Protein AF-A0A942W7Z3-F1 (afdb_monomer_lite)

Foldseek 3Di:
DPQPQKWFFADQDPCWGWTAHPVGFIWIANDGPVPSDGGDIDGCVRIDGLVVDPPVVSVVVVVVSVVVVVVVPDD

pLDDT: mean 84.03, std 13.57, range [40.12, 92.88]

Secondary structure (DSSP, 8-state):
----SEEEEEEEETTEEEEE-TT--EEEE---GGG--TT-EEEGGG-EEGGGS-HHHHHHHHHHHHHHHHHHS--

Sequence (75 aa):
MSFNQYATIIAYIDDLAICEDDFGDLWYADIPESCAEPGAAIEIQILHRLNELPDSDQQSILRQIDAQTSQAGGV

Structure (mmCIF, N/CA/C/O backbone):
data_AF-A0A942W7Z3-F1
#
_entry.id   AF-A0A942W7Z3-F1
#
loop_
_atom_site.group_PDB
_atom_site.id
_atom_site.type_symbol
_atom_site.label_atom_id
_atom_site.label_alt_id
_atom_site.label_comp_id
_atom_site.label_asym_id
_atom_site.label_entity_id
_atom_site.label_se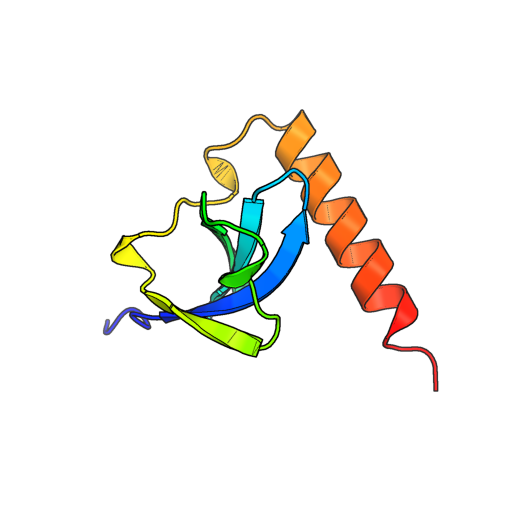q_id
_atom_site.pdbx_PDB_ins_code
_atom_site.Cartn_x
_atom_site.Cartn_y
_atom_site.Cartn_z
_atom_site.occupancy
_atom_site.B_iso_or_equiv
_atom_site.auth_seq_id
_atom_site.auth_comp_id
_atom_site.auth_asym_id
_atom_site.auth_atom_id
_atom_site.pdbx_PDB_model_num
ATOM 1 N N . MET A 1 1 ? 12.191 16.480 -12.035 1.00 44.41 1 MET A N 1
ATOM 2 C CA . MET A 1 1 ? 12.240 15.175 -11.354 1.00 44.41 1 MET A CA 1
ATOM 3 C C . MET A 1 1 ? 11.204 14.289 -12.013 1.00 44.41 1 MET A C 1
ATOM 5 O O . MET A 1 1 ? 10.050 14.696 -12.052 1.00 44.41 1 MET A O 1
ATOM 9 N N . SER A 1 2 ? 11.606 13.161 -12.596 1.00 48.00 2 SER A N 1
ATOM 10 C CA . SER A 1 2 ? 10.645 12.137 -13.010 1.00 48.00 2 SER A CA 1
ATOM 11 C C . SER A 1 2 ? 10.138 11.492 -11.731 1.00 48.00 2 SER A C 1
ATOM 13 O O . SER A 1 2 ? 10.879 10.751 -11.094 1.00 48.00 2 SER A O 1
ATOM 15 N N . PHE A 1 3 ? 8.938 11.865 -11.296 1.00 55.78 3 PHE A N 1
ATOM 16 C CA . PHE A 1 3 ? 8.239 11.095 -10.278 1.00 55.78 3 PHE A CA 1
ATOM 17 C C . PHE A 1 3 ? 8.096 9.683 -10.839 1.00 55.78 3 PHE A C 1
ATOM 19 O O . PHE A 1 3 ? 7.708 9.537 -12.004 1.00 55.78 3 PHE A O 1
ATOM 26 N N . ASN A 1 4 ? 8.484 8.666 -10.071 1.00 64.06 4 ASN A N 1
ATOM 27 C CA . ASN A 1 4 ? 8.136 7.306 -10.439 1.00 64.06 4 ASN A CA 1
ATOM 28 C C . ASN A 1 4 ? 6.616 7.282 -10.573 1.00 64.06 4 ASN A C 1
ATOM 30 O O . ASN A 1 4 ? 5.882 7.602 -9.645 1.00 64.06 4 ASN A O 1
ATOM 34 N N . GLN A 1 5 ? 6.159 7.039 -11.797 1.00 81.88 5 GLN A N 1
ATOM 35 C CA . GLN A 1 5 ? 4.744 7.119 -12.150 1.00 81.88 5 GLN A CA 1
ATOM 36 C C . GLN A 1 5 ? 3.969 5.893 -11.648 1.00 81.88 5 GLN A C 1
ATOM 38 O O . GLN A 1 5 ? 2.772 5.791 -11.891 1.00 81.88 5 GLN A O 1
ATOM 43 N N . TYR A 1 6 ? 4.655 4.982 -10.956 1.00 88.12 6 TYR A N 1
ATOM 44 C CA . TYR A 1 6 ? 4.117 3.753 -10.410 1.00 88.12 6 TYR A CA 1
ATOM 45 C C . TYR A 1 6 ? 4.527 3.609 -8.944 1.00 88.12 6 TYR A C 1
ATOM 47 O O . TYR A 1 6 ? 5.644 3.974 -8.577 1.00 88.12 6 TYR A O 1
ATOM 55 N N . ALA A 1 7 ? 3.632 3.045 -8.146 1.00 91.31 7 ALA A N 1
ATOM 56 C CA . ALA A 1 7 ? 3.917 2.478 -6.838 1.00 91.31 7 ALA A CA 1
ATOM 57 C C . ALA A 1 7 ? 3.720 0.959 -6.909 1.00 91.31 7 ALA A C 1
ATOM 59 O O . ALA A 1 7 ? 3.078 0.448 -7.829 1.00 91.31 7 ALA A O 1
ATOM 60 N N . THR A 1 8 ? 4.270 0.236 -5.946 1.00 92.38 8 THR A N 1
ATOM 61 C CA . THR A 1 8 ? 4.109 -1.214 -5.839 1.00 92.38 8 THR A CA 1
ATOM 62 C C . THR A 1 8 ? 3.111 -1.522 -4.742 1.00 92.38 8 THR A C 1
ATOM 64 O O . THR A 1 8 ? 3.232 -1.006 -3.635 1.00 92.38 8 THR A O 1
ATOM 67 N N . ILE A 1 9 ? 2.128 -2.367 -5.029 1.00 92.25 9 ILE A N 1
ATOM 68 C CA . ILE A 1 9 ? 1.158 -2.814 -4.029 1.00 92.25 9 ILE A CA 1
ATOM 69 C C . ILE A 1 9 ? 1.888 -3.694 -3.015 1.00 92.25 9 ILE A C 1
ATOM 71 O O . ILE A 1 9 ? 2.529 -4.675 -3.388 1.00 92.25 9 ILE A O 1
ATOM 75 N N . ILE A 1 10 ? 1.796 -3.350 -1.735 1.00 92.25 10 ILE A N 1
ATOM 76 C CA . ILE A 1 10 ? 2.442 -4.093 -0.644 1.00 92.25 10 ILE A CA 1
ATOM 77 C C . ILE A 1 10 ? 1.433 -4.848 0.222 1.00 92.25 10 ILE A C 1
ATOM 79 O O . ILE A 1 10 ? 1.782 -5.876 0.797 1.00 92.25 10 ILE A O 1
ATOM 83 N N . ALA A 1 11 ? 0.190 -4.366 0.310 1.00 91.19 11 ALA A N 1
ATOM 84 C CA . ALA A 1 11 ? -0.856 -4.972 1.127 1.00 91.19 11 ALA A CA 1
ATOM 85 C C . ALA A 1 11 ? -2.254 -4.544 0.658 1.00 91.19 11 ALA A C 1
ATOM 87 O O . ALA A 1 11 ? -2.410 -3.516 0.004 1.00 91.19 11 ALA A O 1
ATOM 88 N N . TYR A 1 12 ? -3.274 -5.302 1.053 1.00 91.44 12 TYR A N 1
ATOM 89 C CA . TYR A 1 12 ? -4.681 -4.925 0.918 1.00 91.44 12 TYR A CA 1
ATOM 90 C C . TYR A 1 12 ? -5.313 -4.892 2.310 1.00 91.44 12 TYR A C 1
ATOM 92 O O . TYR A 1 12 ? -5.270 -5.892 3.028 1.00 91.44 12 TYR A O 1
ATOM 100 N N . ILE A 1 13 ? -5.797 -3.726 2.738 1.00 89.88 13 ILE A N 1
ATOM 101 C CA . ILE A 1 13 ? -6.234 -3.454 4.112 1.00 89.88 13 ILE A CA 1
ATOM 102 C C . ILE A 1 13 ? -7.491 -2.584 4.065 1.00 89.88 13 ILE A C 1
ATOM 104 O O . ILE A 1 13 ? -7.481 -1.555 3.402 1.00 89.88 13 ILE A O 1
ATOM 108 N N . ASP A 1 14 ? -8.539 -2.963 4.804 1.00 85.38 14 ASP A N 1
ATOM 109 C CA . ASP A 1 14 ? -9.789 -2.186 4.911 1.00 85.38 14 ASP A CA 1
ATOM 110 C C . ASP A 1 14 ? -10.393 -1.818 3.535 1.00 85.38 14 ASP A C 1
ATOM 112 O O . ASP A 1 14 ? -10.777 -0.679 3.292 1.00 85.38 14 ASP A O 1
ATOM 116 N N . ASP A 1 15 ? -10.437 -2.791 2.615 1.00 87.50 15 ASP A N 1
ATOM 117 C CA . ASP A 1 15 ? -10.869 -2.628 1.213 1.00 87.50 15 ASP A CA 1
ATOM 118 C C . ASP A 1 15 ? -10.004 -1.660 0.368 1.00 87.50 15 ASP A C 1
ATOM 120 O O . ASP A 1 15 ? -10.322 -1.369 -0.788 1.00 87.50 15 ASP A O 1
ATOM 124 N N . LEU A 1 16 ? -8.859 -1.219 0.896 1.00 91.12 16 LEU A N 1
ATOM 125 C CA . LEU A 1 16 ? -7.912 -0.331 0.228 1.00 91.12 16 LEU A CA 1
ATOM 126 C C . LEU A 1 16 ? -6.614 -1.061 -0.124 1.00 91.12 16 LEU A C 1
ATOM 128 O O . LEU A 1 16 ? -5.982 -1.722 0.704 1.00 91.12 16 LEU A O 1
ATOM 132 N N . ALA A 1 17 ? -6.158 -0.882 -1.361 1.00 92.75 17 ALA A N 1
ATOM 133 C CA . ALA A 1 17 ? -4.843 -1.345 -1.783 1.00 92.75 17 ALA A CA 1
ATOM 134 C C . ALA A 1 17 ? -3.780 -0.364 -1.313 1.00 92.75 17 ALA A C 1
ATOM 136 O O . ALA A 1 17 ? -3.747 0.782 -1.758 1.00 92.75 17 ALA A O 1
ATOM 137 N N . ILE A 1 18 ? -2.897 -0.819 -0.435 1.00 92.69 18 ILE A N 1
ATOM 138 C CA . ILE A 1 18 ? -1.778 -0.032 0.059 1.00 92.69 18 ILE A CA 1
ATOM 139 C C . ILE A 1 18 ? -0.570 -0.263 -0.830 1.00 92.69 18 ILE A C 1
ATOM 141 O O . ILE A 1 18 ? -0.174 -1.399 -1.100 1.00 92.69 18 ILE A O 1
ATOM 145 N N . CYS A 1 19 ? 0.022 0.840 -1.262 1.00 92.44 19 CYS A N 1
ATOM 146 C CA . CYS A 1 19 ? 1.114 0.863 -2.210 1.00 92.44 19 CYS A CA 1
ATOM 147 C C . CYS A 1 19 ? 2.282 1.664 -1.636 1.00 92.44 19 CYS A C 1
ATOM 149 O O . CYS A 1 19 ? 2.078 2.677 -0.972 1.00 92.44 19 CYS A O 1
ATOM 151 N N . GLU A 1 20 ? 3.497 1.228 -1.925 1.00 91.81 20 GLU A N 1
ATOM 152 C CA . GLU A 1 20 ? 4.730 1.928 -1.582 1.00 91.81 20 GLU A CA 1
ATOM 153 C C . GLU A 1 20 ? 5.416 2.365 -2.875 1.00 91.81 20 GLU A C 1
ATOM 155 O O . GLU A 1 20 ? 5.533 1.584 -3.826 1.00 91.81 20 GLU A O 1
ATOM 160 N N . ASP A 1 21 ? 5.827 3.626 -2.949 1.00 89.75 21 ASP A N 1
ATOM 161 C CA . ASP A 1 21 ? 6.650 4.097 -4.058 1.00 89.75 21 ASP A CA 1
ATOM 162 C C . ASP A 1 21 ? 8.152 3.947 -3.750 1.00 89.75 21 ASP A C 1
ATOM 164 O O . ASP A 1 21 ? 8.555 3.710 -2.616 1.00 89.75 21 ASP A O 1
ATOM 168 N N . ASP A 1 22 ? 9.010 4.121 -4.756 1.00 85.25 22 ASP A N 1
ATOM 169 C CA . ASP A 1 22 ? 10.474 4.011 -4.608 1.00 85.25 22 ASP A CA 1
ATOM 170 C C . ASP A 1 22 ? 11.097 4.954 -3.558 1.00 85.25 22 ASP A C 1
ATOM 172 O O . ASP A 1 22 ? 12.218 4.714 -3.105 1.00 85.25 22 ASP A O 1
ATOM 176 N N . PHE A 1 23 ? 10.426 6.049 -3.192 1.00 83.88 23 PHE A N 1
ATOM 177 C CA . PHE A 1 23 ? 10.880 6.967 -2.146 1.00 83.88 23 PHE A CA 1
ATOM 178 C C . PHE A 1 23 ? 10.461 6.524 -0.734 1.00 83.88 23 PHE A C 1
ATOM 180 O O . PHE A 1 23 ? 10.943 7.109 0.239 1.00 83.88 23 PHE A O 1
ATOM 187 N N . GLY A 1 24 ? 9.631 5.483 -0.614 1.00 82.94 24 GLY A N 1
ATOM 188 C CA . GLY A 1 24 ? 9.104 4.975 0.651 1.00 82.94 24 GLY A CA 1
ATOM 189 C C . GLY A 1 24 ? 7.899 5.755 1.182 1.00 82.94 24 GLY A C 1
ATOM 190 O O . GLY A 1 24 ? 7.586 5.634 2.368 1.00 82.94 24 GLY A O 1
ATOM 191 N N . ASP A 1 25 ? 7.231 6.574 0.357 1.00 88.75 25 ASP A N 1
ATOM 192 C CA . ASP A 1 25 ? 5.936 7.132 0.733 1.00 88.75 25 ASP A CA 1
ATOM 193 C C . ASP A 1 25 ? 4.844 6.066 0.544 1.00 88.75 25 ASP A C 1
ATOM 195 O O . ASP A 1 25 ? 4.846 5.262 -0.394 1.00 88.75 25 ASP A O 1
ATOM 199 N N . LEU A 1 26 ? 3.880 6.071 1.466 1.00 90.69 26 LEU A N 1
ATOM 200 C CA . LEU A 1 26 ? 2.736 5.170 1.430 1.00 90.69 26 LEU A CA 1
ATOM 201 C C . LEU A 1 26 ? 1.533 5.836 0.769 1.00 90.69 26 LEU A C 1
ATOM 203 O O . LEU A 1 26 ? 1.136 6.967 1.082 1.00 90.69 26 LEU A O 1
ATOM 207 N N . TRP A 1 27 ? 0.909 5.070 -0.107 1.00 92.88 27 TRP A N 1
ATOM 208 C CA . TRP A 1 27 ? -0.229 5.455 -0.918 1.00 92.88 27 TRP A CA 1
ATOM 209 C C . TRP A 1 27 ? -1.340 4.424 -0.767 1.00 92.88 27 TRP A C 1
ATOM 211 O O . TRP A 1 27 ? -1.091 3.278 -0.394 1.00 92.88 27 TRP A O 1
ATOM 221 N N . TYR A 1 28 ? -2.569 4.824 -1.062 1.00 92.88 28 TYR A N 1
ATOM 222 C CA . TYR A 1 28 ? -3.714 3.926 -1.078 1.00 92.88 28 TYR A CA 1
ATOM 223 C C . TYR A 1 28 ? -4.529 4.085 -2.362 1.00 92.88 28 TYR A C 1
ATOM 225 O O . TYR A 1 28 ? -4.572 5.164 -2.958 1.00 92.88 28 TYR A O 1
ATOM 233 N N . ALA A 1 29 ? -5.186 3.008 -2.778 1.00 92.50 29 ALA A N 1
ATOM 234 C CA . ALA A 1 29 ? -6.108 2.989 -3.903 1.00 92.50 29 ALA A CA 1
ATOM 235 C C . ALA A 1 29 ? -7.407 2.284 -3.511 1.00 92.50 29 ALA A C 1
ATOM 237 O O . ALA A 1 29 ? -7.378 1.206 -2.916 1.00 92.50 29 ALA A O 1
ATOM 238 N N . ASP A 1 30 ? -8.534 2.869 -3.902 1.00 91.56 30 ASP A N 1
ATOM 239 C CA . ASP A 1 30 ? -9.847 2.228 -3.824 1.00 91.56 30 ASP A CA 1
ATOM 240 C C . ASP A 1 30 ? -10.020 1.324 -5.052 1.00 91.56 30 ASP A C 1
ATOM 242 O O . ASP A 1 30 ? -10.540 1.724 -6.096 1.00 91.56 30 ASP A O 1
ATOM 246 N N . ILE A 1 31 ? -9.459 0.120 -4.972 1.00 90.06 31 ILE A N 1
ATOM 247 C CA . ILE A 1 31 ? -9.549 -0.897 -6.020 1.00 90.06 31 ILE A CA 1
ATOM 248 C C . ILE A 1 31 ? -10.003 -2.220 -5.404 1.00 90.06 31 ILE A C 1
ATOM 250 O O . ILE A 1 31 ? -9.734 -2.480 -4.233 1.00 90.06 31 ILE A O 1
ATOM 254 N N . PRO A 1 32 ? -10.668 -3.090 -6.177 1.00 88.88 32 PRO A N 1
ATOM 255 C CA . PRO A 1 32 ? -11.045 -4.406 -5.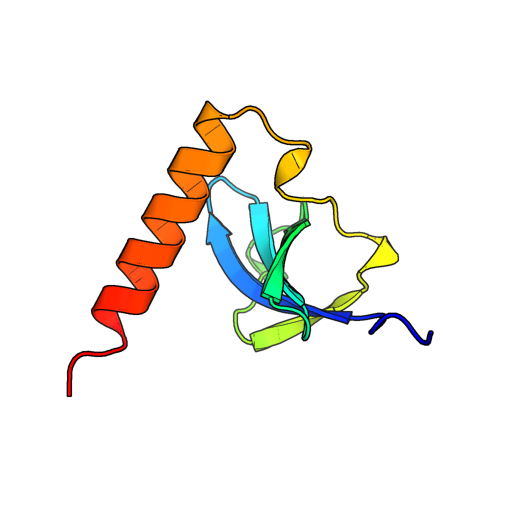680 1.00 88.88 32 PRO A CA 1
ATOM 256 C C . PRO A 1 32 ? -9.812 -5.250 -5.333 1.00 88.88 32 PRO A C 1
ATOM 258 O O . PRO A 1 32 ? -8.810 -5.199 -6.047 1.00 88.88 32 PRO A O 1
ATOM 261 N N . GLU A 1 33 ? -9.935 -6.117 -4.321 1.00 87.06 33 GLU A N 1
ATOM 262 C CA . GLU A 1 33 ? -8.894 -7.080 -3.911 1.00 87.06 33 GLU A CA 1
ATOM 263 C C . GLU A 1 33 ? -8.336 -7.886 -5.096 1.00 87.06 33 GLU A C 1
ATOM 265 O O . GLU A 1 33 ? -7.137 -8.117 -5.196 1.00 87.06 33 GLU A O 1
ATOM 270 N N . SER 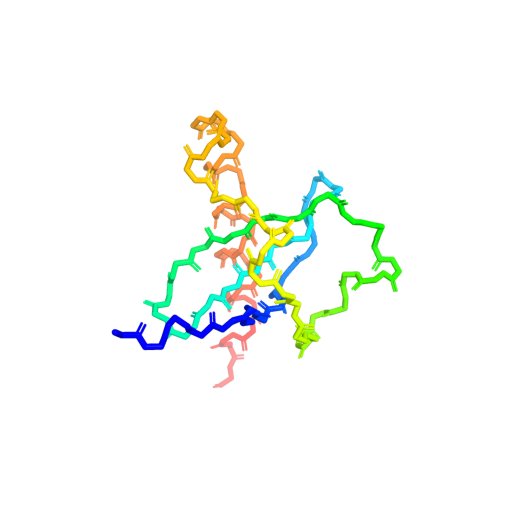A 1 34 ? -9.192 -8.237 -6.065 1.00 87.25 34 SER A N 1
ATOM 271 C CA . SER A 1 34 ? -8.784 -8.960 -7.279 1.00 87.25 34 SER A CA 1
ATOM 272 C C . SER A 1 34 ? -7.768 -8.206 -8.149 1.00 87.25 34 SER A C 1
ATOM 274 O O . SER A 1 34 ? -7.136 -8.831 -8.998 1.00 87.25 34 SER A O 1
ATOM 276 N N . CYS A 1 35 ? -7.655 -6.885 -8.000 1.00 85.00 35 CYS A N 1
ATOM 277 C CA . CYS A 1 35 ? -6.640 -6.054 -8.647 1.00 85.00 35 CYS A CA 1
ATOM 278 C C . CYS A 1 35 ? -5.507 -5.661 -7.687 1.00 85.00 35 CYS A C 1
ATOM 280 O O . CYS A 1 35 ? -4.459 -5.216 -8.150 1.00 85.00 35 CYS A O 1
ATOM 282 N N . ALA A 1 36 ? -5.703 -5.816 -6.376 1.00 87.94 36 ALA A N 1
ATOM 283 C CA . ALA A 1 36 ? -4.751 -5.448 -5.338 1.00 87.94 36 ALA A CA 1
ATOM 284 C C . ALA A 1 36 ? -3.732 -6.565 -5.063 1.00 87.94 36 ALA A C 1
ATOM 286 O O . ALA A 1 36 ? -3.578 -7.029 -3.935 1.00 87.94 36 ALA A O 1
ATOM 287 N N . GLU A 1 37 ? -3.047 -7.021 -6.111 1.00 88.50 37 GLU A N 1
ATOM 288 C CA . GLU A 1 37 ? -2.077 -8.109 -5.996 1.00 88.50 37 GLU A CA 1
ATOM 289 C C . GLU 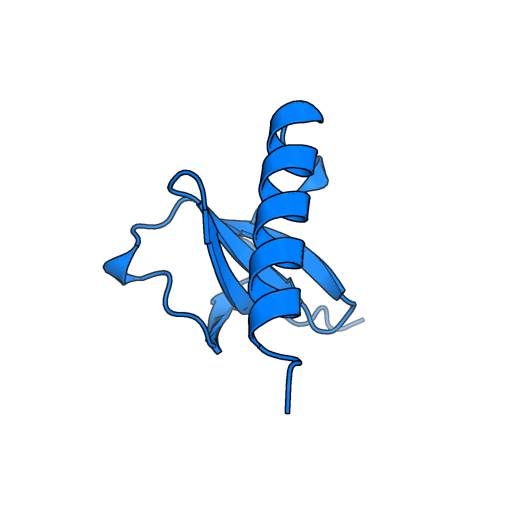A 1 37 ? -0.742 -7.591 -5.424 1.00 88.50 37 GLU A C 1
ATOM 291 O O . GLU A 1 37 ? -0.126 -6.709 -6.029 1.00 88.50 37 GLU A O 1
ATOM 296 N N . PRO A 1 38 ? -0.255 -8.117 -4.282 1.00 88.94 38 PRO A N 1
ATOM 297 C CA . PRO A 1 38 ? 1.030 -7.711 -3.722 1.00 88.94 38 PRO A CA 1
ATOM 298 C C . PRO A 1 38 ? 2.178 -7.949 -4.713 1.00 88.94 38 PRO A C 1
ATOM 300 O O . PRO A 1 38 ? 2.326 -9.040 -5.262 1.00 88.94 38 PRO A O 1
ATOM 303 N N . GLY A 1 39 ? 3.008 -6.932 -4.932 1.00 88.44 39 GLY A N 1
ATOM 304 C CA . GLY A 1 39 ? 4.080 -6.922 -5.928 1.00 88.44 39 GLY A CA 1
ATOM 305 C C . GLY A 1 39 ? 3.661 -6.403 -7.308 1.00 88.44 39 GLY A C 1
ATOM 306 O O . GLY A 1 39 ? 4.528 -6.209 -8.162 1.00 88.44 39 GLY A O 1
ATOM 307 N N . ALA A 1 40 ? 2.372 -6.139 -7.544 1.00 90.94 40 ALA A N 1
ATOM 308 C CA . ALA A 1 40 ? 1.919 -5.496 -8.772 1.00 90.94 40 ALA A CA 1
ATOM 309 C C . ALA A 1 40 ? 2.253 -3.997 -8.774 1.00 90.94 40 ALA A C 1
ATOM 311 O O . ALA A 1 40 ? 2.186 -3.323 -7.746 1.00 90.94 40 ALA A O 1
ATOM 312 N N . ALA A 1 41 ? 2.585 -3.469 -9.953 1.00 90.50 41 ALA A N 1
ATOM 313 C CA . ALA A 1 41 ? 2.795 -2.040 -10.156 1.00 90.50 41 ALA A CA 1
ATOM 314 C C . ALA A 1 41 ? 1.469 -1.345 -10.491 1.00 90.50 41 ALA A C 1
ATOM 316 O O . ALA A 1 41 ? 0.715 -1.812 -11.347 1.00 90.50 41 ALA A O 1
ATOM 317 N N . ILE A 1 42 ? 1.214 -0.206 -9.857 1.00 89.81 42 ILE A N 1
ATOM 318 C CA . ILE A 1 42 ? 0.003 0.597 -10.025 1.00 89.81 42 ILE A CA 1
ATOM 319 C C . ILE A 1 42 ? 0.359 2.062 -10.253 1.00 89.81 42 ILE A C 1
ATOM 321 O O . ILE A 1 42 ? 1.290 2.586 -9.650 1.00 89.81 42 ILE A O 1
ATOM 325 N N . GLU A 1 43 ? -0.358 2.728 -11.156 1.00 90.44 43 GLU A N 1
ATOM 326 C CA . GLU A 1 43 ? -0.072 4.114 -11.528 1.00 90.44 43 GLU A CA 1
ATOM 327 C C . GLU A 1 43 ? -0.334 5.077 -10.370 1.00 90.44 43 GLU A C 1
ATOM 329 O O . GLU A 1 43 ? -1.457 5.189 -9.889 1.00 90.44 43 GLU A O 1
ATOM 334 N N . ILE A 1 44 ? 0.670 5.870 -9.989 1.00 88.69 44 ILE A N 1
ATOM 335 C CA . ILE A 1 44 ? 0.570 6.842 -8.889 1.00 88.69 44 ILE A CA 1
ATOM 336 C C . ILE A 1 44 ? -0.504 7.914 -9.141 1.00 88.69 44 ILE A C 1
ATOM 338 O O . ILE A 1 44 ? -0.966 8.564 -8.212 1.00 88.69 44 ILE A O 1
ATOM 342 N N . GLN A 1 45 ? -0.923 8.096 -10.400 1.00 87.56 45 GLN A N 1
ATOM 343 C CA . GLN A 1 45 ? -1.968 9.047 -10.790 1.00 87.56 45 GLN A CA 1
ATOM 344 C C . GLN A 1 45 ? -3.359 8.677 -10.265 1.00 87.56 45 GLN A C 1
ATOM 346 O O . GLN A 1 45 ? -4.192 9.569 -10.115 1.00 87.56 45 GLN A O 1
ATOM 351 N N . ILE A 1 46 ? -3.614 7.387 -10.024 1.00 88.25 46 ILE A N 1
ATOM 352 C CA . ILE A 1 46 ? -4.882 6.896 -9.462 1.00 88.25 46 ILE A CA 1
ATOM 353 C C . ILE A 1 46 ? -4.792 6.650 -7.953 1.00 88.25 46 ILE A C 1
ATOM 355 O O . ILE A 1 46 ? -5.775 6.239 -7.341 1.00 88.25 46 ILE A O 1
ATOM 359 N N . LEU A 1 47 ? -3.617 6.879 -7.364 1.00 90.56 47 LEU A N 1
ATOM 360 C CA . LEU A 1 47 ? -3.378 6.689 -5.944 1.00 90.56 47 LEU A CA 1
ATOM 361 C C . LEU A 1 47 ? -3.625 7.977 -5.168 1.00 90.56 47 LEU A C 1
ATOM 363 O O . LEU A 1 47 ? -3.399 9.089 -5.648 1.00 90.56 47 LEU A O 1
ATOM 367 N N . HIS A 1 48 ? -4.002 7.791 -3.915 1.00 92.44 48 HIS A N 1
ATOM 368 C CA . HIS A 1 48 ? -4.166 8.838 -2.924 1.00 92.44 48 HIS A CA 1
ATOM 369 C C . HIS A 1 48 ? -3.099 8.692 -1.845 1.00 92.44 48 HIS A C 1
ATOM 371 O O . HIS A 1 48 ? -2.624 7.590 -1.559 1.00 92.44 48 HIS A O 1
ATOM 377 N N . ARG A 1 49 ? -2.667 9.804 -1.250 1.00 90.69 49 ARG A N 1
ATOM 378 C CA . ARG A 1 49 ? -1.638 9.740 -0.203 1.00 90.69 49 ARG A CA 1
ATOM 379 C C . ARG A 1 49 ? -2.262 9.210 1.063 1.00 90.69 49 ARG A C 1
ATOM 381 O O . ARG A 1 49 ? -3.274 9.751 1.485 1.00 90.69 49 ARG A O 1
ATOM 388 N N . LEU A 1 50 ? -1.597 8.286 1.755 1.00 90.19 50 LEU A N 1
ATOM 389 C CA . LEU A 1 50 ? -2.091 7.783 3.041 1.00 90.19 50 LEU A CA 1
ATOM 390 C C . LEU A 1 50 ? -2.416 8.920 4.028 1.00 90.19 50 LEU A C 1
ATOM 392 O O . LEU A 1 50 ? -3.383 8.826 4.775 1.00 90.19 50 LEU A O 1
ATOM 396 N N . ASN A 1 51 ? -1.678 10.035 3.951 1.00 86.75 51 ASN A N 1
ATOM 397 C CA . ASN A 1 51 ? -1.909 11.219 4.777 1.00 86.75 51 ASN A CA 1
ATOM 398 C C . ASN A 1 51 ? -3.276 11.924 4.563 1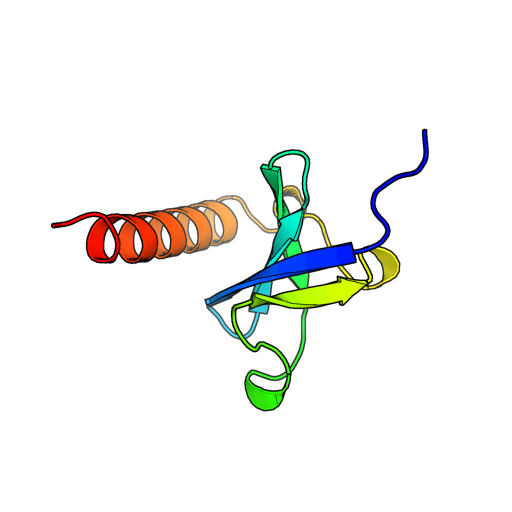.00 86.75 51 ASN A C 1
ATOM 400 O O . ASN A 1 51 ? -3.635 12.815 5.327 1.00 86.75 51 ASN A O 1
ATOM 404 N N . GLU A 1 52 ? -4.017 11.594 3.503 1.00 90.50 52 GLU A N 1
ATOM 405 C CA . GLU A 1 52 ? -5.369 12.115 3.248 1.00 90.50 52 GLU A CA 1
ATOM 406 C C . GLU A 1 52 ? -6.440 11.392 4.079 1.00 90.50 52 GLU A C 1
ATOM 408 O O . GLU A 1 52 ? -7.519 11.944 4.302 1.00 90.50 52 GLU A O 1
ATOM 413 N N . LEU A 1 53 ? -6.141 10.182 4.567 1.00 88.81 53 LEU A N 1
ATOM 414 C CA . LEU A 1 53 ? -7.020 9.440 5.466 1.00 88.81 53 LEU A CA 1
ATOM 415 C C . LEU A 1 53 ? -6.991 10.032 6.883 1.00 88.81 53 LEU A C 1
ATOM 417 O O . LEU A 1 53 ? -5.999 10.648 7.280 1.00 88.81 53 LEU A O 1
ATOM 421 N N . PRO A 1 54 ? -8.042 9.814 7.689 1.00 91.50 54 PRO A N 1
ATOM 422 C CA . PRO A 1 54 ? -8.034 10.165 9.105 1.00 91.50 54 PRO A CA 1
ATOM 423 C C . PRO A 1 54 ? -6.870 9.499 9.851 1.00 91.50 54 PRO A C 1
ATOM 425 O O . PRO A 1 54 ? -6.525 8.351 9.572 1.00 91.50 54 PRO A O 1
ATOM 428 N N . ASP A 1 55 ? -6.323 10.161 10.877 1.00 90.25 55 ASP A N 1
ATOM 429 C CA . ASP A 1 55 ? -5.217 9.623 11.687 1.00 90.25 55 ASP A CA 1
ATOM 430 C C . ASP A 1 55 ? -5.497 8.216 12.246 1.00 90.25 55 ASP A C 1
ATOM 432 O O . ASP A 1 55 ? -4.587 7.401 12.390 1.00 90.25 55 ASP A O 1
ATOM 436 N N . SER A 1 56 ? -6.761 7.917 12.571 1.00 90.12 56 SER A N 1
ATOM 437 C CA . SER A 1 56 ? -7.160 6.596 13.074 1.00 90.12 56 SER A CA 1
ATOM 438 C C . SER A 1 56 ? -6.978 5.494 12.029 1.00 90.12 56 SER A C 1
ATOM 440 O O . SER A 1 56 ? -6.433 4.439 12.358 1.00 90.12 56 SER A O 1
ATOM 442 N N . ASP A 1 57 ? -7.370 5.752 10.781 1.00 90.06 57 ASP A N 1
ATOM 443 C CA . ASP A 1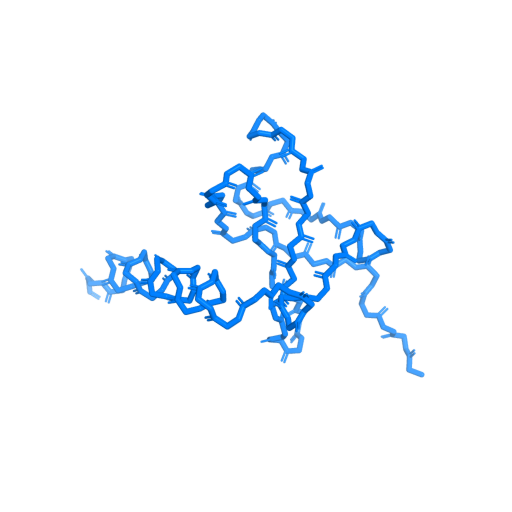 57 ? -7.217 4.807 9.673 1.00 90.06 57 ASP A CA 1
ATOM 444 C C . ASP A 1 57 ? -5.747 4.664 9.288 1.00 90.06 57 ASP A C 1
ATOM 446 O O . ASP A 1 57 ? -5.247 3.546 9.185 1.00 90.06 57 ASP A O 1
ATOM 450 N N . GLN A 1 58 ? -5.008 5.778 9.215 1.00 90.62 58 GLN A N 1
ATOM 451 C CA . GLN A 1 58 ? -3.560 5.747 8.986 1.00 90.62 58 GLN A CA 1
ATOM 452 C C . GLN A 1 58 ? -2.843 4.866 10.012 1.00 90.62 58 GLN A C 1
ATOM 454 O O . GLN A 1 58 ? -2.061 3.992 9.645 1.00 90.62 58 GLN A O 1
ATOM 459 N N . GLN A 1 59 ? -3.117 5.057 11.306 1.00 90.38 59 GLN A N 1
ATOM 460 C CA . GLN A 1 59 ? -2.498 4.251 12.360 1.00 90.38 59 GLN A CA 1
ATOM 461 C C . GLN A 1 59 ? -2.929 2.783 12.325 1.00 90.38 59 GLN A C 1
ATOM 463 O O . GLN A 1 59 ? -2.158 1.917 12.746 1.00 90.38 59 GLN A O 1
ATOM 468 N N . SER A 1 60 ? -4.154 2.491 11.884 1.00 90.94 60 SER A N 1
ATOM 469 C CA . SER A 1 60 ? -4.624 1.117 11.699 1.00 90.94 60 SER A CA 1
ATOM 470 C C . SER A 1 60 ? -3.854 0.439 10.567 1.00 90.94 60 SER A C 1
ATOM 472 O O . SER A 1 60 ? -3.258 -0.619 10.771 1.00 90.94 60 SER A O 1
ATOM 474 N N . ILE A 1 61 ? -3.772 1.102 9.413 1.00 90.38 61 ILE A N 1
ATOM 475 C CA . ILE A 1 61 ? -3.071 0.627 8.220 1.00 90.38 61 ILE A CA 1
ATOM 476 C C . ILE A 1 61 ? -1.582 0.423 8.515 1.00 90.38 61 ILE A C 1
ATOM 478 O O . ILE A 1 61 ? -1.063 -0.669 8.304 1.00 90.38 61 ILE A O 1
ATOM 482 N N . LEU A 1 62 ? -0.906 1.420 9.095 1.00 88.88 62 LEU A N 1
ATOM 483 C CA . LEU A 1 62 ? 0.515 1.333 9.454 1.00 88.88 62 LEU A CA 1
ATOM 484 C C . LEU A 1 62 ? 0.805 0.160 10.394 1.00 88.88 62 LEU A C 1
ATOM 486 O O . LEU A 1 62 ? 1.774 -0.567 10.188 1.00 88.88 62 LEU A O 1
ATOM 490 N N . ARG A 1 63 ? -0.049 -0.068 11.401 1.00 90.31 63 ARG A N 1
ATOM 491 C CA . ARG A 1 63 ? 0.095 -1.222 12.303 1.00 90.31 63 ARG A CA 1
ATOM 492 C C . ARG A 1 63 ? -0.099 -2.551 11.588 1.00 90.31 63 ARG A C 1
ATOM 494 O O . ARG A 1 63 ? 0.586 -3.511 11.924 1.00 90.31 63 ARG A O 1
ATOM 501 N N . GLN A 1 64 ? -1.021 -2.627 10.634 1.00 89.56 64 GLN A N 1
ATOM 502 C CA . GLN A 1 64 ? -1.251 -3.848 9.865 1.00 89.56 64 GLN A CA 1
ATOM 503 C C . GLN A 1 64 ? -0.105 -4.140 8.889 1.00 89.56 64 GLN A C 1
ATOM 505 O O . GLN A 1 64 ? 0.274 -5.301 8.748 1.00 89.56 64 GLN A O 1
ATOM 510 N N . ILE A 1 65 ? 0.484 -3.115 8.268 1.00 88.00 65 ILE A N 1
ATOM 511 C CA . ILE A 1 65 ? 1.697 -3.257 7.445 1.00 88.00 65 ILE A CA 1
ATOM 512 C C . ILE A 1 65 ? 2.866 -3.736 8.311 1.00 88.00 65 ILE A C 1
ATOM 514 O O . ILE A 1 65 ? 3.532 -4.708 7.963 1.00 88.00 65 ILE A O 1
ATOM 518 N N . ASP A 1 66 ? 3.088 -3.102 9.465 1.00 86.69 66 ASP A N 1
ATOM 519 C CA . ASP A 1 66 ? 4.160 -3.467 10.400 1.00 86.69 66 ASP A CA 1
ATOM 520 C C . ASP A 1 66 ? 3.997 -4.904 10.927 1.00 86.69 66 ASP A C 1
ATOM 522 O O . ASP A 1 66 ? 4.955 -5.679 10.972 1.00 86.69 66 ASP A O 1
ATOM 526 N N . ALA A 1 67 ? 2.764 -5.315 11.232 1.00 86.38 67 ALA A N 1
ATOM 527 C CA . ALA A 1 67 ? 2.464 -6.688 11.622 1.00 86.38 67 ALA A CA 1
ATOM 528 C C . ALA A 1 67 ? 2.786 -7.691 10.500 1.00 86.38 67 ALA A C 1
ATOM 530 O O . ALA A 1 67 ? 3.376 -8.739 10.767 1.00 86.38 67 ALA A O 1
ATOM 531 N N . GLN A 1 68 ? 2.454 -7.366 9.248 1.00 79.38 68 GLN A N 1
ATOM 532 C CA . GLN A 1 68 ? 2.744 -8.217 8.090 1.00 79.38 68 GLN A CA 1
ATOM 533 C C . GLN A 1 68 ? 4.249 -8.296 7.792 1.00 79.38 68 GLN A C 1
ATOM 535 O O . GLN A 1 68 ? 4.775 -9.393 7.589 1.00 79.38 68 GLN A O 1
ATOM 540 N N . THR A 1 69 ? 4.969 -7.171 7.844 1.00 71.44 69 THR A N 1
ATOM 541 C CA . THR A 1 69 ? 6.423 -7.137 7.606 1.00 71.44 69 THR A CA 1
ATOM 542 C C . THR A 1 69 ? 7.188 -7.895 8.694 1.00 71.44 69 THR A C 1
ATOM 544 O O . THR A 1 69 ? 8.106 -8.667 8.409 1.00 71.44 69 THR A O 1
ATOM 547 N N . SER A 1 70 ? 6.737 -7.782 9.947 1.00 63.66 70 SER A N 1
ATOM 548 C CA . SER A 1 70 ? 7.318 -8.493 11.090 1.00 63.66 70 SER A CA 1
ATOM 549 C C . SER A 1 70 ? 7.160 -10.013 10.990 1.00 63.66 70 SER A C 1
ATOM 551 O O . SER A 1 70 ? 7.992 -10.752 11.515 1.00 63.66 70 SER A O 1
ATOM 553 N N . GLN A 1 71 ? 6.127 -10.506 10.299 1.00 57.28 71 GLN A N 1
ATOM 554 C CA . GLN A 1 71 ? 5.955 -11.939 10.047 1.00 57.28 71 GLN A CA 1
ATOM 555 C C . GLN A 1 71 ? 6.803 -12.461 8.877 1.00 57.28 71 GLN A C 1
ATOM 557 O O . GLN A 1 71 ? 7.108 -13.653 8.850 1.00 57.28 71 GLN A O 1
ATOM 562 N N . ALA A 1 72 ? 7.218 -11.602 7.942 1.00 53.25 72 ALA A N 1
ATOM 563 C CA . ALA A 1 72 ? 8.046 -11.988 6.796 1.00 53.25 72 ALA A CA 1
ATOM 564 C C . ALA A 1 72 ? 9.563 -11.987 7.094 1.00 53.25 72 ALA A C 1
ATOM 566 O O . ALA A 1 72 ? 10.322 -12.658 6.398 1.00 53.25 72 ALA A O 1
ATOM 567 N N . GLY A 1 73 ? 10.016 -11.276 8.134 1.00 44.34 73 GLY A N 1
ATOM 568 C CA . GLY A 1 73 ? 11.440 -11.087 8.465 1.00 44.34 73 GLY A CA 1
ATOM 569 C C . GLY A 1 73 ? 12.073 -12.099 9.434 1.00 44.34 73 GLY A C 1
ATOM 570 O O . GLY A 1 73 ? 13.131 -11.814 9.991 1.00 44.34 73 GLY A O 1
ATOM 571 N N . GLY A 1 74 ? 11.438 -13.245 9.692 1.00 42.47 74 GLY A N 1
ATOM 572 C CA . GLY A 1 74 ? 11.896 -14.225 10.685 1.00 42.47 74 GLY A CA 1
ATOM 573 C C . GLY A 1 74 ? 12.514 -15.495 10.098 1.00 42.47 74 GLY A C 1
ATOM 574 O O . GLY A 1 74 ? 11.919 -16.556 10.271 1.00 42.47 74 GLY A O 1
ATOM 575 N N . VAL A 1 75 ? 13.686 -15.413 9.452 1.00 40.12 75 VAL A N 1
ATOM 576 C CA . VAL A 1 75 ? 14.596 -16.561 9.216 1.00 40.12 75 VAL A CA 1
ATOM 577 C C . VAL A 1 75 ? 16.063 -16.157 9.294 1.00 40.12 75 VAL A C 1
ATOM 579 O O . VAL A 1 75 ? 16.417 -15.093 8.742 1.00 40.12 75 VAL A O 1
#

Radius of gyration: 12.12 Å; chains: 1; bounding box: 26×32×26 Å